Protein AF-A0A2E2IP48-F1 (afdb_monomer_lite)

Foldseek 3Di:
DDWDKDKDWLVPDDPVVNVVVLVCCCVPPVVVSVVCVDPVNVCVCVVPVDIDIDIDTDDPPDD

Radius of gyration: 13.28 Å; chains: 1; bounding box: 28×24×40 Å

Structure (mmCIF, N/CA/C/O backbone):
data_AF-A0A2E2IP48-F1
#
_entry.id   AF-A0A2E2IP48-F1
#
loop_
_atom_site.group_PDB
_atom_site.id
_atom_site.type_symbol
_atom_site.label_atom_id
_atom_site.label_alt_id
_atom_site.label_comp_id
_atom_site.label_asym_id
_atom_site.label_entity_id
_atom_site.label_seq_id
_atom_site.pdbx_PDB_ins_code
_atom_site.Cartn_x
_atom_site.Cartn_y
_atom_site.Cartn_z
_atom_site.occupancy
_atom_site.B_iso_or_equiv
_atom_site.auth_seq_id
_atom_site.auth_comp_id
_atom_site.auth_asym_id
_atom_site.auth_atom_id
_atom_site.pdbx_PDB_model_num
ATOM 1 N N . MET A 1 1 ? 18.366 -14.279 14.132 1.00 49.31 1 MET A N 1
ATOM 2 C CA . MET A 1 1 ? 16.979 -13.781 14.027 1.00 49.31 1 MET A CA 1
ATOM 3 C C . MET A 1 1 ? 16.502 -14.095 12.622 1.00 49.31 1 MET A C 1
ATOM 5 O O . MET A 1 1 ? 17.122 -13.603 11.688 1.00 49.31 1 MET A O 1
ATOM 9 N N . ALA A 1 2 ? 15.515 -14.975 12.457 1.00 59.34 2 ALA A N 1
ATOM 10 C CA . ALA A 1 2 ? 14.960 -15.270 11.138 1.00 59.34 2 ALA A CA 1
ATOM 11 C C . ALA A 1 2 ? 13.923 -14.193 10.789 1.00 59.34 2 ALA A C 1
ATOM 13 O O . ALA A 1 2 ? 12.965 -13.989 11.533 1.00 59.34 2 ALA A O 1
ATOM 14 N N . THR A 1 3 ? 14.145 -13.462 9.700 1.00 63.22 3 THR A N 1
ATOM 15 C CA . THR A 1 3 ? 13.162 -12.524 9.154 1.00 63.22 3 THR A CA 1
ATOM 16 C C . THR A 1 3 ? 12.203 -13.318 8.278 1.00 63.22 3 THR A C 1
ATOM 18 O O . THR A 1 3 ? 12.640 -13.985 7.342 1.00 63.22 3 THR A O 1
ATOM 21 N N . GLU A 1 4 ? 10.908 -13.281 8.585 1.00 75.62 4 GLU A N 1
ATOM 22 C CA . GLU A 1 4 ? 9.896 -13.921 7.746 1.00 75.62 4 GLU A CA 1
ATOM 23 C C . GLU A 1 4 ? 9.272 -12.866 6.832 1.00 75.62 4 GLU A C 1
ATOM 25 O O . GLU A 1 4 ? 8.705 -11.877 7.307 1.00 75.62 4 GLU A O 1
ATOM 30 N N . THR A 1 5 ? 9.377 -13.076 5.522 1.00 81.00 5 THR A N 1
ATOM 31 C CA . THR A 1 5 ? 8.757 -12.208 4.519 1.00 81.00 5 THR A CA 1
ATOM 32 C C . THR A 1 5 ? 7.374 -12.741 4.176 1.00 81.00 5 THR A C 1
ATOM 34 O O . THR A 1 5 ? 7.232 -13.849 3.659 1.00 81.00 5 THR A O 1
ATOM 37 N N . LYS A 1 6 ? 6.338 -11.945 4.442 1.00 84.44 6 LYS A N 1
ATOM 38 C CA . LYS A 1 6 ? 4.941 -12.278 4.143 1.00 84.44 6 LYS A CA 1
ATOM 39 C C . LYS A 1 6 ? 4.405 -11.392 3.033 1.00 84.44 6 LYS A C 1
ATOM 41 O O . LYS A 1 6 ? 4.583 -10.180 3.058 1.00 84.44 6 LYS A O 1
ATOM 46 N N . ARG A 1 7 ? 3.687 -11.986 2.080 1.00 87.19 7 ARG A N 1
ATOM 47 C CA . ARG A 1 7 ? 2.952 -11.241 1.049 1.00 87.19 7 ARG A CA 1
ATOM 48 C C . ARG A 1 7 ? 1.575 -10.857 1.569 1.00 87.19 7 ARG A C 1
ATOM 50 O O . ARG A 1 7 ? 0.804 -11.719 1.983 1.00 87.19 7 ARG A O 1
ATOM 57 N N . V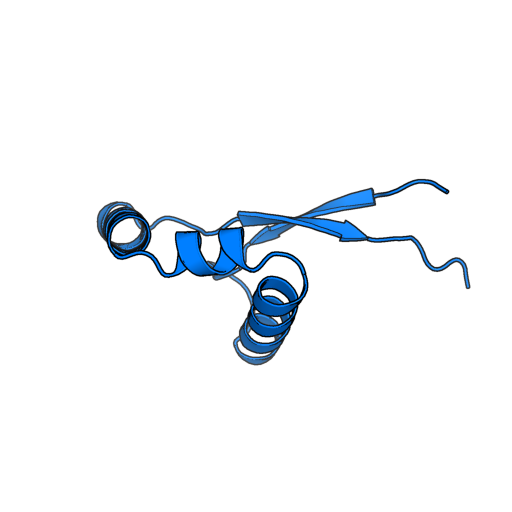AL A 1 8 ? 1.266 -9.567 1.528 1.00 86.44 8 VAL A N 1
ATOM 58 C CA . VAL A 1 8 ? -0.008 -9.001 1.974 1.00 86.44 8 VAL A CA 1
ATOM 59 C C . VAL A 1 8 ? -0.679 -8.314 0.795 1.00 86.44 8 VAL A C 1
ATOM 61 O O . VAL A 1 8 ? -0.117 -7.400 0.199 1.00 86.44 8 VAL A O 1
ATOM 64 N N . ASN A 1 9 ? -1.897 -8.741 0.467 1.00 90.88 9 ASN A N 1
ATOM 65 C CA . ASN A 1 9 ? -2.722 -8.094 -0.547 1.00 90.88 9 ASN A CA 1
ATOM 66 C C . ASN A 1 9 ? -3.519 -6.949 0.098 1.00 90.88 9 ASN A C 1
ATOM 68 O O . ASN A 1 9 ? -4.477 -7.198 0.829 1.00 90.88 9 ASN A O 1
ATOM 72 N N . LEU A 1 10 ? -3.125 -5.704 -0.177 1.00 87.75 10 LEU A N 1
ATOM 73 C CA . LEU A 1 10 ? -3.763 -4.495 0.352 1.00 87.75 10 LEU A CA 1
ATOM 74 C C . LEU A 1 10 ? -5.162 -4.256 -0.226 1.00 87.75 10 LEU A C 1
ATOM 76 O O . LEU A 1 10 ? -5.999 -3.641 0.439 1.00 87.75 10 LEU A O 1
ATOM 80 N N . SER A 1 11 ? -5.426 -4.730 -1.446 1.00 88.00 11 SER A N 1
ATOM 81 C CA . SER A 1 11 ? -6.727 -4.584 -2.108 1.00 88.00 11 SER A CA 1
ATOM 82 C C . SER A 1 11 ? -7.817 -5.404 -1.415 1.00 88.00 11 SER A C 1
ATOM 84 O O . SER A 1 11 ? -8.958 -4.953 -1.347 1.00 88.00 11 SER A O 1
ATOM 86 N N . ARG A 1 12 ? -7.460 -6.560 -0.837 1.00 89.25 12 ARG A N 1
ATOM 87 C CA . ARG A 1 12 ? -8.393 -7.484 -0.160 1.00 89.25 12 ARG A CA 1
ATOM 88 C C . ARG A 1 12 ? -8.490 -7.306 1.358 1.00 89.25 12 ARG A C 1
ATOM 90 O O . ARG A 1 12 ? -9.173 -8.087 2.021 1.00 89.25 12 ARG A O 1
ATOM 97 N N . LEU A 1 13 ? -7.802 -6.324 1.942 1.00 88.50 13 LEU A N 1
ATOM 98 C CA . LEU A 1 13 ? -7.890 -6.082 3.383 1.00 88.50 13 LEU A CA 1
ATOM 99 C C . LEU A 1 13 ? -9.255 -5.485 3.770 1.00 88.50 13 LEU A C 1
ATOM 101 O O . LEU A 1 13 ? -9.745 -4.591 3.077 1.00 88.50 13 LEU A O 1
ATOM 105 N N . PRO A 1 14 ? -9.829 -5.886 4.923 1.00 91.00 14 PRO A N 1
ATOM 106 C CA . PRO A 1 14 ? -10.949 -5.171 5.524 1.00 91.00 14 PRO A CA 1
ATOM 107 C C . PRO A 1 14 ? -10.611 -3.683 5.725 1.00 91.00 14 PRO A C 1
ATOM 109 O O . PRO A 1 14 ? -9.451 -3.380 6.028 1.00 91.00 14 PRO A O 1
ATOM 112 N N . PRO A 1 15 ? -11.587 -2.758 5.636 1.00 87.06 15 PRO A N 1
ATOM 113 C CA . PRO A 1 15 ? -11.336 -1.312 5.675 1.00 87.06 15 PRO A CA 1
ATOM 114 C C . PRO A 1 15 ? -10.464 -0.851 6.854 1.00 87.06 15 PRO A C 1
ATOM 116 O O . PRO A 1 15 ? -9.490 -0.125 6.660 1.00 87.06 15 PRO A O 1
ATOM 119 N N . GLU A 1 16 ? -10.736 -1.358 8.059 1.00 87.81 16 GLU A N 1
ATOM 1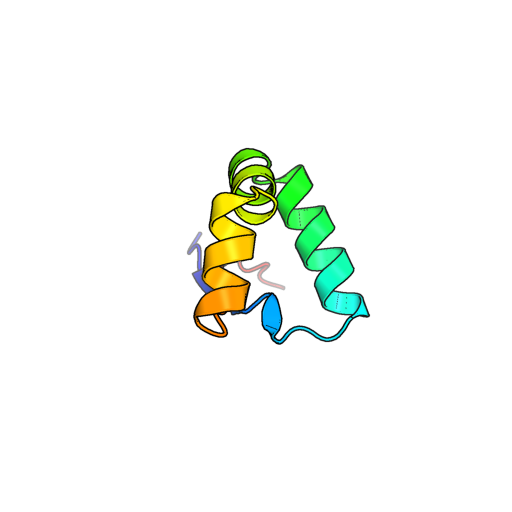20 C CA . GLU A 1 16 ? -9.974 -1.041 9.276 1.00 87.81 16 GLU A CA 1
ATOM 121 C C . GLU A 1 16 ? -8.497 -1.454 9.183 1.00 87.81 16 GLU A C 1
ATOM 123 O O . GLU A 1 16 ? -7.597 -0.750 9.644 1.00 87.81 16 GLU A O 1
ATOM 128 N N . ARG A 1 17 ? -8.226 -2.609 8.565 1.00 88.06 17 ARG A N 1
ATOM 129 C CA . ARG A 1 17 ? -6.860 -3.115 8.373 1.00 88.06 17 ARG A CA 1
ATOM 130 C C . ARG A 1 17 ? -6.165 -2.415 7.217 1.00 88.06 17 ARG A C 1
ATOM 132 O O . ARG A 1 17 ? -4.956 -2.221 7.283 1.00 88.06 17 ARG A O 1
ATOM 139 N N . LYS A 1 18 ? -6.916 -2.010 6.192 1.00 87.50 18 LYS A N 1
ATOM 140 C CA . LYS A 1 18 ? -6.396 -1.259 5.050 1.00 87.50 18 LYS A CA 1
ATOM 141 C C . LYS A 1 18 ? -5.848 0.095 5.491 1.00 87.50 18 LYS A C 1
ATOM 143 O O . LYS A 1 18 ? -4.742 0.443 5.095 1.00 87.50 18 LYS A O 1
ATOM 148 N N . GLN A 1 19 ? -6.557 0.804 6.372 1.00 87.88 19 GLN A N 1
ATOM 149 C CA . GLN A 1 19 ? -6.073 2.070 6.928 1.00 87.88 19 GLN A CA 1
ATOM 150 C C . GLN A 1 19 ? -4.767 1.888 7.714 1.00 87.88 19 GLN A C 1
ATOM 152 O O . GLN A 1 19 ? -3.809 2.620 7.479 1.00 87.88 19 GLN A O 1
ATOM 157 N N . LYS A 1 20 ? -4.694 0.876 8.589 1.00 89.56 20 LYS A N 1
ATOM 158 C CA . LYS A 1 20 ? -3.469 0.580 9.354 1.00 89.56 20 LYS A CA 1
ATOM 159 C C . LYS A 1 20 ? -2.300 0.171 8.459 1.00 89.56 20 LYS A C 1
ATOM 161 O O . LYS A 1 20 ? -1.186 0.640 8.657 1.00 89.56 20 LYS A O 1
ATOM 166 N N . ALA A 1 21 ? -2.547 -0.682 7.465 1.00 88.75 21 ALA A N 1
ATOM 167 C CA . ALA A 1 21 ? -1.527 -1.087 6.503 1.00 88.75 21 ALA A CA 1
ATOM 168 C C . ALA A 1 21 ? -1.031 0.105 5.672 1.00 88.75 21 ALA A C 1
ATOM 170 O O . ALA A 1 21 ? 0.158 0.196 5.385 1.00 88.75 21 ALA A O 1
ATOM 171 N N . TRP A 1 22 ? -1.928 1.035 5.334 1.00 90.06 22 TRP A N 1
ATOM 172 C CA . TRP A 1 22 ? -1.574 2.260 4.630 1.00 90.06 22 TRP A CA 1
ATOM 173 C C . TRP A 1 22 ? -0.698 3.186 5.477 1.00 90.06 22 TRP A C 1
ATOM 175 O O . TRP A 1 22 ? 0.345 3.625 5.004 1.00 90.06 22 TRP A O 1
ATOM 185 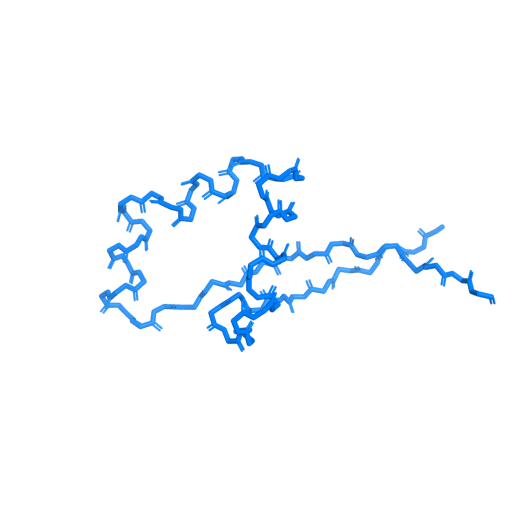N N . GLN A 1 23 ? -1.069 3.415 6.740 1.00 90.25 23 GLN A N 1
ATOM 186 C CA . GLN A 1 23 ? -0.257 4.192 7.685 1.00 90.25 23 GLN A CA 1
ATOM 187 C C . GLN A 1 23 ? 1.141 3.587 7.845 1.00 90.25 23 GLN A C 1
ATOM 189 O O . GLN A 1 23 ? 2.140 4.274 7.649 1.00 90.25 23 GLN A O 1
ATOM 194 N N . TRP A 1 24 ? 1.217 2.275 8.088 1.00 90.00 24 TRP A N 1
ATOM 195 C CA . TRP A 1 24 ? 2.494 1.571 8.190 1.00 90.00 24 TRP A CA 1
ATOM 196 C C . TRP A 1 24 ? 3.341 1.720 6.921 1.00 90.00 24 TRP A C 1
ATOM 198 O O . TRP A 1 24 ? 4.550 1.938 7.003 1.00 90.00 24 TRP A O 1
ATOM 208 N N . LEU A 1 25 ? 2.724 1.630 5.739 1.00 91.00 25 LEU A N 1
ATOM 209 C CA . LEU A 1 25 ? 3.429 1.762 4.468 1.00 91.00 25 LEU A CA 1
ATOM 210 C C . LEU A 1 25 ? 3.971 3.181 4.258 1.00 91.00 25 LEU A C 1
ATOM 212 O O . LEU A 1 25 ? 5.099 3.334 3.798 1.00 91.00 25 LEU A O 1
ATOM 216 N N . GLN A 1 26 ? 3.202 4.207 4.625 1.00 91.94 26 GLN A N 1
ATOM 217 C CA . GLN A 1 26 ? 3.645 5.601 4.560 1.00 91.94 26 GLN A CA 1
ATOM 218 C C . GLN A 1 26 ? 4.826 5.874 5.502 1.00 91.94 26 GLN A C 1
ATOM 220 O O . GLN A 1 26 ? 5.759 6.573 5.116 1.00 91.94 26 GLN A O 1
ATOM 225 N N . GLU A 1 27 ? 4.811 5.299 6.706 1.00 91.94 27 GLU A N 1
ATOM 226 C CA . GLU A 1 27 ? 5.863 5.496 7.712 1.00 91.94 27 GLU A CA 1
ATOM 227 C C . GLU A 1 27 ? 7.146 4.720 7.394 1.00 91.94 27 GLU A C 1
ATOM 229 O O . GLU A 1 27 ? 8.250 5.237 7.558 1.00 91.94 27 GLU A O 1
ATOM 234 N N . THR A 1 28 ? 7.019 3.471 6.939 1.00 89.94 28 THR A N 1
ATOM 235 C CA . THR A 1 28 ? 8.173 2.573 6.764 1.00 89.94 28 THR A CA 1
ATOM 236 C C . THR A 1 28 ? 8.726 2.557 5.345 1.00 89.94 28 THR A C 1
ATOM 238 O O . THR A 1 28 ? 9.914 2.293 5.153 1.00 89.94 28 THR A O 1
ATOM 241 N N . ARG A 1 29 ? 7.881 2.807 4.337 1.00 89.94 29 ARG A N 1
ATOM 242 C CA . ARG A 1 29 ? 8.229 2.713 2.912 1.00 89.94 29 ARG A CA 1
ATOM 243 C C . ARG A 1 29 ? 7.560 3.830 2.095 1.00 89.94 29 ARG A C 1
ATOM 245 O O . ARG A 1 29 ? 6.813 3.538 1.155 1.00 89.94 29 ARG A O 1
ATOM 252 N N . PRO A 1 30 ? 7.860 5.109 2.388 1.00 92.25 30 PRO A N 1
ATOM 253 C CA . PRO A 1 30 ? 7.179 6.253 1.776 1.00 92.25 30 PRO A CA 1
ATOM 254 C C . PRO A 1 30 ? 7.248 6.256 0.243 1.00 92.25 30 PRO A C 1
ATOM 256 O O . PRO A 1 30 ? 6.244 6.521 -0.407 1.00 92.25 30 PRO A O 1
ATOM 259 N N . ALA A 1 31 ? 8.381 5.859 -0.349 1.00 91.25 31 ALA A N 1
ATOM 260 C CA . ALA A 1 31 ? 8.527 5.776 -1.806 1.00 91.25 31 ALA A CA 1
ATOM 261 C C . ALA A 1 31 ? 7.588 4.735 -2.454 1.00 91.25 31 ALA A C 1
ATOM 263 O O . ALA A 1 31 ? 7.092 4.942 -3.558 1.00 91.25 31 ALA A O 1
ATOM 264 N N . GLN A 1 32 ? 7.310 3.616 -1.769 1.00 90.50 32 GLN A N 1
ATOM 265 C CA . GLN A 1 32 ? 6.345 2.621 -2.257 1.00 90.50 32 GLN A CA 1
ATOM 266 C C . GLN A 1 32 ? 4.910 3.135 -2.119 1.00 90.50 32 GLN A C 1
ATOM 268 O O . GLN A 1 32 ? 4.100 2.924 -3.019 1.00 90.50 32 GLN A O 1
ATOM 273 N N . ALA A 1 33 ? 4.601 3.832 -1.020 1.00 92.12 33 ALA A N 1
ATOM 274 C CA . ALA A 1 33 ? 3.299 4.466 -0.835 1.00 92.12 33 ALA A CA 1
ATOM 275 C C . ALA A 1 33 ? 3.028 5.520 -1.924 1.00 92.12 33 ALA A C 1
ATOM 277 O O . ALA A 1 33 ? 1.957 5.521 -2.529 1.00 92.12 33 ALA A O 1
ATOM 278 N N . GLU A 1 34 ? 4.012 6.366 -2.230 1.00 93.81 34 GLU A N 1
ATOM 279 C CA . GLU A 1 34 ? 3.909 7.364 -3.298 1.00 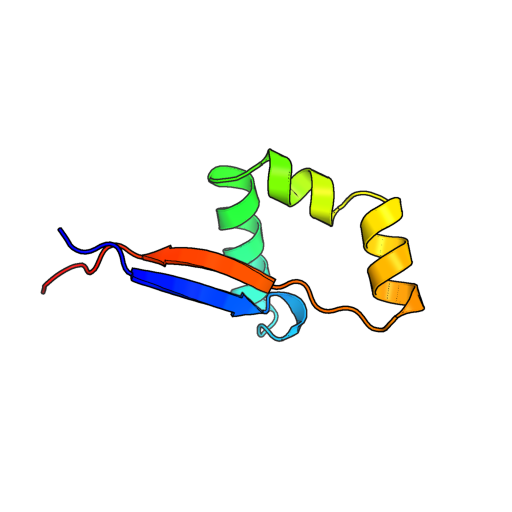93.81 34 GLU A CA 1
ATOM 280 C C . GLU A 1 34 ? 3.698 6.709 -4.669 1.00 93.81 34 GLU A C 1
ATOM 282 O O . GLU A 1 34 ? 2.794 7.097 -5.410 1.00 93.81 34 GLU A O 1
ATOM 287 N N . LEU A 1 35 ? 4.458 5.654 -4.982 1.00 92.50 35 LEU A N 1
ATOM 288 C CA . LEU A 1 35 ? 4.296 4.912 -6.232 1.00 92.50 35 LEU A CA 1
ATOM 289 C C . LEU A 1 35 ? 2.889 4.316 -6.364 1.00 92.50 35 LEU A C 1
ATOM 291 O O . LEU A 1 35 ? 2.280 4.425 -7.427 1.00 92.50 35 LEU A O 1
ATOM 295 N N . ILE A 1 36 ? 2.352 3.724 -5.294 1.00 91.25 36 ILE A N 1
ATOM 296 C CA . ILE A 1 36 ? 0.993 3.167 -5.294 1.00 91.25 36 ILE A CA 1
ATOM 297 C C . ILE A 1 36 ? -0.047 4.263 -5.531 1.00 91.25 36 ILE A C 1
ATOM 299 O O . ILE A 1 36 ? -1.006 4.029 -6.261 1.00 91.25 36 ILE A O 1
ATOM 303 N N . GLN A 1 37 ? 0.130 5.451 -4.951 1.00 91.88 37 GLN A N 1
ATOM 304 C CA . GLN A 1 37 ? -0.770 6.589 -5.173 1.00 91.88 37 GLN A CA 1
ATOM 305 C C . GLN A 1 37 ? -0.569 7.276 -6.528 1.00 91.88 37 GLN A C 1
ATOM 307 O O . GLN A 1 37 ? -1.400 8.097 -6.920 1.00 91.88 37 GLN A O 1
ATOM 312 N N . SER A 1 38 ? 0.506 6.960 -7.252 1.00 95.62 38 SER A N 1
ATOM 313 C CA . SER A 1 38 ? 0.783 7.581 -8.541 1.00 95.62 38 SER A CA 1
ATOM 314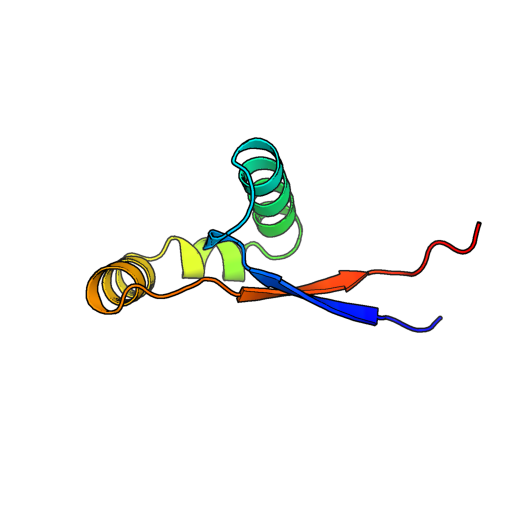 C C . SER A 1 38 ? -0.337 7.306 -9.543 1.00 95.62 38 SER A C 1
ATOM 316 O O . SER A 1 38 ? -0.903 6.211 -9.612 1.00 95.62 38 SER A O 1
ATOM 318 N N . LYS A 1 39 ? -0.627 8.314 -10.368 1.00 94.94 39 LYS A N 1
ATOM 319 C CA . LYS A 1 39 ? -1.681 8.243 -11.382 1.00 94.94 39 LYS A CA 1
ATOM 320 C C . LYS A 1 39 ? -1.504 7.038 -12.311 1.00 94.94 39 LYS A C 1
ATOM 322 O O . LYS A 1 39 ? -2.465 6.320 -12.545 1.00 94.94 39 LYS A O 1
ATOM 327 N N . ALA A 1 40 ? -0.278 6.780 -12.765 1.00 94.31 40 ALA A N 1
ATOM 328 C CA . ALA A 1 40 ? 0.017 5.664 -13.661 1.00 94.31 40 ALA A CA 1
ATOM 329 C C . ALA A 1 40 ? -0.329 4.303 -13.033 1.00 94.31 40 ALA A C 1
ATOM 331 O O . ALA A 1 40 ? -0.947 3.461 -13.679 1.00 94.31 40 ALA A O 1
ATOM 332 N N . VAL A 1 41 ? 0.021 4.087 -11.761 1.00 92.38 41 VAL A N 1
ATOM 333 C CA . VAL A 1 41 ? -0.287 2.825 -11.071 1.00 92.38 41 VAL A CA 1
ATOM 334 C C . VAL A 1 41 ? -1.787 2.685 -10.824 1.00 92.38 41 VAL A C 1
ATOM 336 O O . VAL A 1 41 ? -2.336 1.609 -11.047 1.00 92.38 41 VAL A O 1
ATOM 339 N N . GLN A 1 42 ? -2.470 3.762 -10.430 1.00 93.88 42 GLN A N 1
ATOM 340 C CA . GLN A 1 42 ? -3.927 3.754 -10.261 1.00 93.88 42 GLN A CA 1
ATOM 341 C C . GLN A 1 42 ? -4.666 3.481 -11.580 1.00 93.88 42 GLN A C 1
ATOM 343 O O . GLN A 1 42 ? -5.638 2.728 -11.593 1.00 93.88 42 GLN A O 1
ATOM 348 N N . GLU A 1 43 ? -4.185 4.032 -12.697 1.00 95.06 43 GLU A N 1
ATOM 349 C CA . GLU A 1 43 ? -4.724 3.754 -14.033 1.00 95.06 43 GLU A CA 1
ATOM 350 C C . GLU A 1 43 ? -4.549 2.285 -14.418 1.00 95.06 43 GLU A C 1
ATOM 352 O O . GLU A 1 43 ? -5.502 1.668 -14.885 1.00 95.06 43 GLU A O 1
ATOM 357 N N . ILE A 1 44 ? -3.376 1.697 -14.163 1.00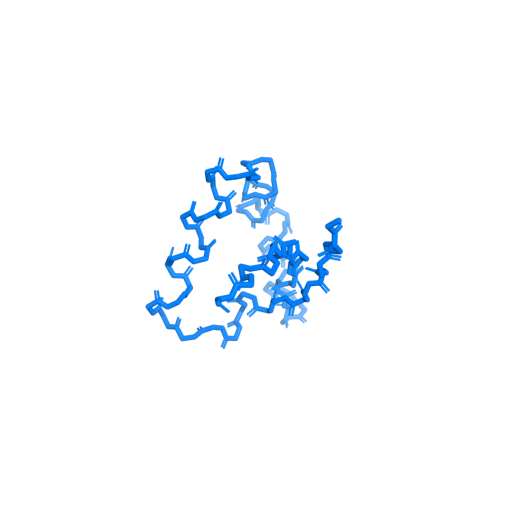 93.50 44 ILE A N 1
ATOM 358 C CA . ILE A 1 44 ? -3.125 0.271 -14.422 1.00 93.50 44 ILE A CA 1
ATOM 359 C C . ILE A 1 44 ? -4.027 -0.609 -13.549 1.00 93.50 44 ILE A C 1
ATOM 361 O O . ILE A 1 44 ? -4.635 -1.553 -14.048 1.00 93.50 44 ILE A O 1
ATOM 365 N N . ILE A 1 45 ? -4.150 -0.296 -12.257 1.00 92.50 45 ILE A N 1
ATOM 366 C CA . ILE A 1 45 ? -5.026 -1.034 -11.338 1.00 92.50 45 ILE A CA 1
ATOM 367 C C . ILE A 1 45 ? -6.471 -1.000 -11.833 1.00 92.50 45 ILE A C 1
ATOM 369 O O . ILE A 1 45 ? -7.117 -2.039 -11.888 1.00 92.50 45 ILE A O 1
ATOM 373 N N . SER A 1 46 ? -6.961 0.173 -12.229 1.00 92.12 46 SER A N 1
ATOM 374 C CA . SER A 1 46 ? -8.326 0.337 -12.731 1.00 92.12 46 SER A CA 1
ATOM 375 C C . SER A 1 46 ? -8.543 -0.364 -14.078 1.00 92.12 46 SER A C 1
ATOM 377 O O . SER A 1 46 ? -9.571 -0.997 -14.288 1.00 92.12 46 SER A O 1
ATOM 379 N N . ALA A 1 47 ? -7.569 -0.293 -14.991 1.00 95.06 47 ALA A N 1
ATOM 380 C CA . ALA A 1 47 ? -7.689 -0.862 -16.334 1.00 95.06 47 ALA A CA 1
ATOM 381 C C . ALA A 1 47 ? -7.650 -2.398 -16.363 1.00 95.06 47 ALA A C 1
ATOM 383 O O . ALA A 1 47 ? -8.198 -3.000 -17.284 1.00 95.06 47 ALA A O 1
ATOM 384 N N . PHE A 1 48 ? -6.989 -3.024 -15.387 1.00 93.31 48 PHE A N 1
ATOM 385 C CA . PHE A 1 48 ? -6.755 -4.472 -15.359 1.00 93.31 48 PHE A CA 1
ATOM 386 C C . PHE A 1 48 ? -7.329 -5.166 -14.116 1.00 93.31 48 PHE A C 1
ATOM 388 O O . PHE A 1 48 ? -6.952 -6.306 -13.848 1.00 93.31 48 PHE A O 1
ATOM 395 N N . ASP A 1 49 ? -8.182 -4.489 -13.336 1.00 89.75 49 ASP A N 1
ATOM 396 C CA . ASP A 1 49 ? -8.656 -4.961 -12.022 1.00 89.75 49 ASP A CA 1
ATOM 397 C C . ASP A 1 49 ? -7.495 -5.451 -11.129 1.00 89.75 49 ASP A C 1
ATOM 399 O O . ASP A 1 49 ? -7.537 -6.502 -10.482 1.00 89.75 49 ASP A O 1
ATOM 403 N N . GLY A 1 50 ? -6.400 -4.686 -11.148 1.00 89.38 50 GLY A N 1
ATOM 404 C CA . GLY A 1 50 ? -5.132 -5.047 -10.533 1.00 89.38 50 GLY A CA 1
ATOM 405 C C . GLY A 1 50 ? -5.185 -5.073 -9.005 1.00 89.38 50 GLY A C 1
ATOM 406 O O . GLY A 1 50 ? -5.901 -4.315 -8.350 1.00 89.38 50 GLY A O 1
ATOM 407 N N . GLU A 1 51 ? -4.356 -5.922 -8.404 1.00 91.56 51 GLU A N 1
ATOM 408 C CA . GLU A 1 51 ? -4.250 -6.034 -6.950 1.00 91.56 51 GLU A CA 1
ATOM 409 C C . GLU A 1 51 ? -2.905 -5.515 -6.448 1.00 91.56 51 GLU A C 1
ATOM 411 O O . GLU A 1 51 ? -1.856 -5.807 -7.022 1.00 91.56 51 GLU A O 1
ATOM 416 N N . ILE A 1 52 ? -2.921 -4.773 -5.339 1.00 90.50 52 ILE A N 1
ATOM 417 C CA . ILE A 1 52 ? -1.692 -4.285 -4.712 1.00 90.50 52 ILE A CA 1
ATOM 418 C C . ILE A 1 52 ? -1.227 -5.325 -3.698 1.00 90.50 52 ILE A C 1
ATOM 420 O O . ILE A 1 52 ? -1.846 -5.501 -2.647 1.00 90.50 52 ILE A O 1
ATOM 424 N N . ILE A 1 53 ? -0.114 -5.990 -3.995 1.00 91.25 53 ILE A N 1
ATOM 425 C CA . ILE A 1 53 ? 0.518 -6.965 -3.105 1.00 91.25 53 ILE A CA 1
ATOM 426 C C . ILE A 1 53 ? 1.864 -6.407 -2.655 1.00 91.25 53 ILE A C 1
ATOM 428 O O . ILE A 1 53 ? 2.707 -6.074 -3.484 1.00 91.25 53 ILE A O 1
ATOM 432 N N . ILE A 1 54 ? 2.068 -6.318 -1.341 1.00 88.00 54 ILE A N 1
ATOM 433 C CA . ILE A 1 54 ? 3.326 -5.869 -0.738 1.00 88.00 54 ILE A CA 1
ATOM 434 C C . ILE A 1 54 ? 3.978 -6.995 0.062 1.00 88.00 54 ILE A C 1
ATOM 436 O O . ILE A 1 54 ? 3.297 -7.834 0.652 1.00 88.00 54 ILE A O 1
ATOM 440 N N . GLU A 1 55 ? 5.306 -7.001 0.110 1.00 87.62 55 GLU A N 1
ATOM 441 C CA . GLU A 1 55 ? 6.079 -7.906 0.961 1.00 87.62 55 GLU A CA 1
ATOM 442 C C . GLU A 1 55 ? 6.414 -7.221 2.285 1.00 87.62 55 GLU A C 1
ATOM 444 O O . GLU A 1 55 ? 7.113 -6.209 2.309 1.00 87.62 55 GLU A O 1
ATOM 449 N N . VAL A 1 56 ? 5.906 -7.761 3.388 1.00 83.75 56 VAL A N 1
ATOM 450 C CA . VAL A 1 56 ? 6.122 -7.264 4.746 1.00 83.75 56 VAL A CA 1
ATOM 451 C C . VAL A 1 56 ? 7.097 -8.193 5.450 1.00 83.75 56 VAL A C 1
ATOM 453 O O . VAL A 1 56 ? 6.863 -9.396 5.542 1.00 83.75 56 VAL A O 1
ATOM 456 N N . GLU A 1 57 ? 8.181 -7.630 5.965 1.00 81.06 57 GLU A N 1
ATOM 457 C CA . GLU A 1 57 ? 9.114 -8.361 6.813 1.00 81.06 57 GLU A CA 1
ATOM 458 C C . GLU A 1 57 ? 8.605 -8.308 8.250 1.00 81.06 57 GLU A C 1
ATOM 460 O O . GLU A 1 57 ? 8.557 -7.246 8.875 1.00 81.06 57 GLU A O 1
ATOM 465 N N . THR A 1 58 ? 8.200 -9.456 8.781 1.00 69.81 58 THR A N 1
ATOM 466 C CA . THR A 1 58 ? 7.823 -9.573 10.187 1.00 69.81 58 THR A CA 1
ATOM 467 C C . THR A 1 58 ? 8.996 -10.146 10.965 1.00 69.81 58 THR A C 1
ATOM 469 O O . THR A 1 58 ? 9.501 -11.222 10.639 1.00 69.81 58 THR A O 1
ATOM 472 N N . LYS A 1 59 ? 9.430 -9.437 12.011 1.00 59.28 59 LYS A N 1
ATOM 473 C CA . LYS A 1 59 ? 10.284 -10.038 13.038 1.00 59.28 59 LYS A CA 1
ATOM 474 C C . LYS A 1 59 ? 9.386 -10.947 13.869 1.00 59.28 59 LYS A C 1
ATOM 476 O O . LYS A 1 59 ? 8.369 -10.476 14.376 1.00 59.28 59 LYS A O 1
ATOM 481 N N . GLN A 1 60 ? 9.720 -12.231 13.986 1.00 51.72 60 GLN A N 1
ATOM 482 C CA . GLN A 1 60 ? 9.071 -13.066 14.992 1.00 51.72 60 GLN A CA 1
ATOM 483 C C . GLN A 1 60 ? 9.402 -12.468 16.365 1.00 51.72 60 GLN A C 1
ATOM 485 O O . GLN A 1 60 ? 10.559 -12.472 16.780 1.00 51.72 60 GLN A O 1
ATOM 490 N N . CYS A 1 61 ? 8.409 -11.893 17.042 1.00 50.41 61 CYS A N 1
ATOM 491 C CA . CYS A 1 61 ? 8.499 -11.703 18.482 1.00 50.41 61 CYS A CA 1
ATOM 492 C C . CYS A 1 61 ? 8.272 -13.090 19.095 1.00 50.41 61 CYS A C 1
ATOM 494 O O . CYS A 1 61 ? 7.129 -13.536 19.179 1.00 50.41 61 CYS A O 1
ATOM 496 N N . GLU A 1 62 ? 9.358 -13.800 19.419 1.00 44.62 62 GLU A N 1
ATOM 497 C CA . GLU A 1 62 ? 9.310 -14.938 20.344 1.00 44.62 62 GLU A CA 1
ATOM 498 C C . GLU A 1 62 ? 8.713 -14.438 21.664 1.00 44.62 62 GLU A C 1
ATOM 500 O O . GLU A 1 62 ? 9.142 -13.410 22.193 1.00 44.62 62 GLU A O 1
ATOM 505 N N . ASN A 1 63 ? 7.671 -15.125 22.124 1.00 42.19 63 ASN A N 1
ATOM 506 C CA . ASN A 1 63 ? 6.964 -14.850 23.368 1.00 42.19 63 ASN A CA 1
ATOM 507 C C . ASN A 1 63 ? 7.450 -15.792 24.463 1.00 42.19 63 ASN A C 1
ATOM 509 O O . ASN A 1 63 ? 7.646 -16.985 24.140 1.00 42.19 63 ASN A O 1
#

pLDDT: mean 84.81, std 13.26, range [42.19, 95.62]

Sequence (63 aa):
MATETKRVNLSRLPPERKQKAWQWLQETRPAQAELIQSKAVQEIISAFDGEIIIEVETKQCEN

Secondary structure (DSSP, 8-state):
-PEEEEEEESTTS-HHHHHHHHHHHHHH-HHHHHHHHSHHHHHHHHHHT---EEEEEEE----